Protein AF-A0A2J6XA81-F1 (afdb_monomer)

pLDDT: mean 93.11, std 5.44, range [59.09, 98.06]

Sequence (165 aa):
MRYIRPFIDWIYTFITGHLFIFWTCMALNLFGVVWGGIVWYGPMLVSSPPWAWIFIPDCPAAALYATIAFILIRYGRAVQWFTAFAAFACIKYGLWTLAFWSRHWLGAGTVEPLELMLFVSHIGLTCEGILLATRIGRLGMTARAAVAAFFSLSIFVDYGLGYHP

Organism: NCBI:txid152260

Structure (mmCIF, N/CA/C/O backbone):
data_AF-A0A2J6XA81-F1
#
_entry.id   AF-A0A2J6XA81-F1
#
loop_
_atom_site.group_PDB
_atom_site.id
_atom_site.type_symbol
_atom_site.label_atom_id
_atom_site.label_alt_id
_atom_site.label_comp_id
_atom_site.label_asym_id
_atom_site.label_entity_id
_atom_site.label_seq_id
_atom_site.pdbx_PDB_ins_code
_atom_site.Cartn_x
_atom_site.Cartn_y
_atom_site.Cartn_z
_atom_site.occupancy
_atom_site.B_iso_or_equiv
_atom_site.auth_seq_id
_atom_site.auth_comp_id
_atom_site.auth_asym_id
_atom_site.auth_atom_id
_atom_site.pdbx_PDB_model_num
ATOM 1 N N . MET A 1 1 ? 11.690 -0.594 23.313 1.00 59.09 1 MET A N 1
ATOM 2 C CA . MET A 1 1 ? 10.315 -0.646 22.746 1.00 59.09 1 MET A CA 1
ATOM 3 C C . MET A 1 1 ? 9.316 0.348 23.369 1.00 59.09 1 MET A C 1
ATOM 5 O O . MET A 1 1 ? 8.297 0.602 22.744 1.00 59.09 1 MET A O 1
ATOM 9 N N . ARG A 1 2 ? 9.587 0.964 24.537 1.00 62.59 2 ARG A N 1
ATOM 10 C CA . ARG A 1 2 ? 8.631 1.828 25.272 1.00 62.59 2 ARG A CA 1
ATOM 11 C C . ARG A 1 2 ? 8.270 3.171 24.591 1.00 62.59 2 ARG A C 1
ATOM 13 O O . ARG A 1 2 ? 7.241 3.736 24.927 1.00 62.59 2 ARG A O 1
ATOM 20 N N . TYR A 1 3 ? 9.063 3.638 23.617 1.00 74.31 3 TYR A N 1
ATOM 21 C CA . TYR A 1 3 ? 8.874 4.936 22.935 1.00 74.31 3 TYR A CA 1
ATOM 22 C C . TYR A 1 3 ? 8.367 4.847 21.485 1.00 74.3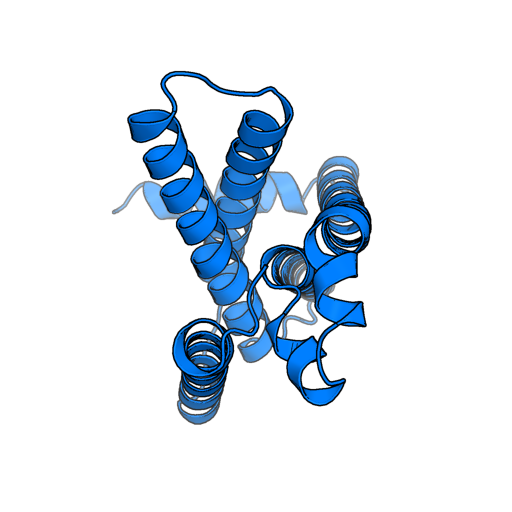1 3 TYR A C 1
ATOM 24 O O . TYR A 1 3 ? 7.827 5.816 20.968 1.00 74.31 3 TYR A O 1
ATOM 32 N N . ILE A 1 4 ? 8.491 3.686 20.831 1.00 80.50 4 ILE A N 1
ATOM 33 C CA . ILE A 1 4 ? 8.182 3.541 19.394 1.00 80.50 4 ILE A CA 1
ATOM 34 C C . ILE A 1 4 ? 6.672 3.573 19.148 1.00 80.50 4 ILE A C 1
ATOM 36 O O . ILE A 1 4 ? 6.195 4.281 18.270 1.00 80.50 4 ILE A O 1
ATOM 40 N N . ARG A 1 5 ? 5.904 2.824 19.945 1.00 83.69 5 ARG A N 1
ATOM 41 C CA . ARG A 1 5 ? 4.452 2.738 19.768 1.00 83.69 5 ARG A CA 1
ATOM 42 C C . ARG A 1 5 ? 3.742 4.084 20.000 1.00 83.69 5 ARG A C 1
ATOM 44 O O . ARG A 1 5 ? 2.991 4.473 19.113 1.00 83.69 5 ARG A O 1
ATOM 51 N N . PRO A 1 6 ? 4.036 4.844 21.077 1.00 89.12 6 PRO A N 1
ATOM 52 C CA . PRO A 1 6 ? 3.474 6.185 21.257 1.00 89.12 6 PRO A CA 1
ATOM 53 C C . PRO A 1 6 ? 3.792 7.144 20.104 1.00 89.12 6 PRO A C 1
ATOM 55 O O . PRO A 1 6 ? 2.944 7.943 19.722 1.00 89.12 6 PRO A O 1
ATOM 58 N N . PHE A 1 7 ? 4.993 7.050 19.528 1.00 89.00 7 PHE A N 1
ATOM 59 C CA . PHE A 1 7 ? 5.386 7.877 18.389 1.00 89.00 7 PHE A CA 1
ATOM 60 C C . PHE A 1 7 ? 4.578 7.548 17.125 1.00 89.00 7 PHE A C 1
ATOM 62 O O . PHE A 1 7 ? 4.047 8.451 16.482 1.00 89.00 7 PHE A O 1
ATOM 69 N N . ILE A 1 8 ? 4.415 6.261 16.801 1.00 90.25 8 ILE A N 1
ATOM 70 C CA . ILE A 1 8 ? 3.588 5.828 15.661 1.00 90.25 8 ILE A CA 1
ATOM 71 C C . ILE A 1 8 ? 2.120 6.220 15.880 1.00 90.25 8 ILE A C 1
ATOM 73 O O . ILE A 1 8 ? 1.457 6.690 14.955 1.00 90.25 8 ILE A O 1
ATOM 77 N N . ASP A 1 9 ? 1.617 6.076 17.108 1.00 90.62 9 ASP A N 1
ATOM 78 C CA . ASP A 1 9 ? 0.257 6.480 17.463 1.00 90.62 9 ASP A CA 1
ATOM 79 C C . ASP A 1 9 ? 0.045 7.991 17.309 1.00 90.62 9 ASP A C 1
ATOM 81 O O . ASP A 1 9 ? -1.001 8.413 16.805 1.00 90.62 9 ASP A O 1
ATOM 85 N N . TRP A 1 10 ? 1.043 8.798 17.673 1.00 92.88 10 TRP A N 1
ATOM 86 C CA . TRP A 1 10 ? 1.029 10.241 17.454 1.00 92.88 10 TRP A CA 1
ATOM 87 C C . TRP A 1 10 ? 0.987 10.590 15.961 1.00 92.88 10 TRP A C 1
ATOM 89 O O . TRP A 1 10 ? 0.104 11.346 15.558 1.00 92.88 10 TRP A O 1
ATOM 99 N N . ILE A 1 11 ? 1.851 9.987 15.128 1.00 91.81 11 ILE A N 1
ATOM 100 C CA . ILE A 1 11 ? 1.840 10.207 13.666 1.00 91.81 11 ILE A CA 1
ATOM 101 C C . ILE A 1 11 ? 0.475 9.843 13.086 1.00 91.81 11 ILE A C 1
ATOM 103 O O . ILE A 1 11 ? -0.129 10.630 12.358 1.00 91.81 11 ILE A O 1
ATOM 107 N N . TYR A 1 12 ? -0.030 8.657 13.425 1.00 92.00 12 TYR A N 1
ATOM 108 C CA . TYR A 1 12 ? -1.327 8.196 12.951 1.00 92.00 12 TYR A CA 1
ATOM 109 C C . TYR A 1 12 ? -2.435 9.190 13.312 1.00 92.00 12 TYR A C 1
ATOM 111 O O . TYR A 1 12 ? -3.254 9.545 12.465 1.00 92.00 12 TYR A O 1
ATOM 119 N N . THR A 1 13 ? -2.463 9.642 14.567 1.00 91.69 13 THR A N 1
ATOM 120 C CA . THR A 1 13 ? -3.489 10.569 15.062 1.00 91.69 13 THR A CA 1
ATOM 121 C C . THR A 1 13 ? -3.362 11.936 14.402 1.00 91.69 13 THR A C 1
ATOM 123 O O . THR A 1 13 ? -4.374 12.540 14.068 1.00 91.69 13 THR A O 1
ATOM 126 N N . PHE A 1 14 ? -2.142 12.405 14.144 1.00 92.75 14 PHE A N 1
ATOM 127 C CA . PHE A 1 14 ? -1.898 13.645 13.416 1.00 92.75 14 PHE A CA 1
ATOM 128 C C . PHE A 1 14 ? -2.434 13.567 11.977 1.00 92.75 14 PHE A C 1
ATOM 130 O O . PHE A 1 14 ? -3.251 14.394 11.574 1.00 92.75 14 PHE A O 1
ATOM 137 N N . ILE A 1 15 ? -2.054 12.528 11.224 1.00 91.31 15 ILE A N 1
ATOM 138 C CA . ILE A 1 15 ? -2.482 12.344 9.827 1.00 91.31 15 ILE A CA 1
ATOM 139 C C . ILE A 1 15 ? -4.001 12.173 9.739 1.00 91.31 15 ILE A C 1
ATOM 141 O O . ILE A 1 15 ? -4.657 12.827 8.932 1.00 91.31 15 ILE A O 1
ATOM 145 N N . THR A 1 16 ? -4.574 11.298 10.567 1.00 89.56 16 THR A N 1
ATOM 146 C CA . THR A 1 16 ? -6.006 10.966 10.498 1.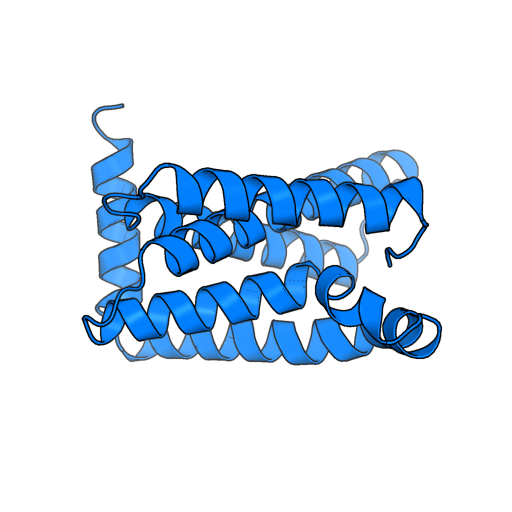00 89.56 16 THR A CA 1
ATOM 147 C C . THR A 1 16 ? -6.902 11.996 11.190 1.00 89.56 16 THR A C 1
ATOM 149 O O . THR A 1 16 ? -8.068 12.140 10.814 1.00 89.56 16 THR A O 1
ATOM 152 N N . GLY A 1 17 ? -6.381 12.747 12.161 1.00 89.06 17 GLY A N 1
ATOM 153 C CA . GLY A 1 17 ? -7.108 13.794 12.879 1.00 89.06 17 GLY A CA 1
ATOM 154 C C . GLY A 1 17 ? -7.316 15.060 12.048 1.00 89.06 17 GLY A C 1
ATOM 155 O O . GLY A 1 17 ? -8.357 15.708 12.161 1.00 89.06 17 GLY A O 1
ATOM 156 N N . HIS A 1 18 ? -6.382 15.385 11.152 1.00 93.94 18 HIS A N 1
ATOM 157 C CA . HIS A 1 18 ? -6.493 16.539 10.263 1.00 93.94 18 HIS A CA 1
ATOM 158 C C . HIS A 1 18 ? -7.120 16.159 8.916 1.00 93.94 18 HIS A C 1
ATOM 160 O O . HIS A 1 18 ? -6.484 15.534 8.072 1.00 93.94 18 HIS A O 1
ATOM 166 N N . LEU A 1 19 ? -8.365 16.601 8.684 1.00 92.94 19 LEU A N 1
ATOM 167 C CA . LEU A 1 19 ? -9.140 16.328 7.461 1.00 92.94 19 LEU A CA 1
ATOM 168 C C . LEU A 1 19 ? -8.357 16.596 6.170 1.00 92.94 19 LEU A C 1
ATOM 170 O O . LEU A 1 19 ? -8.359 15.759 5.273 1.00 92.94 19 LEU A O 1
ATOM 174 N N . PHE A 1 20 ? -7.691 17.747 6.084 1.00 95.94 20 PHE A N 1
ATOM 175 C CA . PHE A 1 20 ? -6.956 18.138 4.883 1.00 95.94 20 PHE A CA 1
ATOM 176 C C . PHE A 1 20 ? -5.763 17.216 4.605 1.00 95.94 20 PHE A C 1
ATOM 178 O O . PHE A 1 20 ? -5.587 16.765 3.476 1.00 95.94 20 PHE A O 1
ATOM 185 N N . ILE A 1 21 ? -4.980 16.890 5.638 1.00 95.25 21 ILE A N 1
ATOM 186 C CA . ILE A 1 21 ? -3.824 15.992 5.521 1.00 95.25 21 ILE A CA 1
ATOM 187 C C . ILE A 1 21 ? -4.302 14.601 5.112 1.00 95.25 21 ILE A C 1
ATOM 189 O O . ILE A 1 21 ? -3.824 14.060 4.119 1.00 95.25 21 ILE A O 1
ATOM 193 N N . PHE A 1 22 ? -5.301 14.068 5.820 1.00 96.06 22 PHE A N 1
ATOM 194 C CA . PHE A 1 22 ? -5.881 12.763 5.529 1.00 96.06 22 PHE A CA 1
ATOM 195 C C . PHE A 1 22 ? -6.314 12.639 4.064 1.00 96.06 22 PHE A C 1
ATOM 197 O O . PHE A 1 22 ? -5.870 11.733 3.362 1.00 96.06 22 PHE A O 1
ATOM 204 N N . TRP A 1 23 ? -7.156 13.559 3.583 1.00 96.81 23 TRP A N 1
ATOM 205 C CA . TRP A 1 23 ? -7.678 13.485 2.218 1.00 96.81 23 TRP A CA 1
ATOM 206 C C . TRP A 1 23 ? -6.610 13.741 1.159 1.00 96.81 23 TRP A C 1
ATOM 208 O O . TRP A 1 23 ? -6.677 13.137 0.092 1.00 96.81 23 TRP A O 1
ATOM 218 N N . THR A 1 24 ? -5.599 14.557 1.464 1.00 96.50 24 THR A N 1
ATOM 219 C CA . THR A 1 24 ? -4.438 14.729 0.581 1.00 96.50 24 THR A CA 1
ATOM 220 C C . THR A 1 24 ? -3.672 13.415 0.433 1.00 96.50 24 THR A C 1
ATOM 222 O O . THR A 1 24 ? -3.399 13.006 -0.690 1.00 96.50 24 THR A O 1
ATOM 225 N N . CYS A 1 25 ? -3.397 12.698 1.529 1.00 95.56 25 CYS A N 1
ATOM 226 C CA . CYS A 1 25 ? -2.755 11.380 1.470 1.00 95.56 25 CYS A CA 1
ATOM 227 C C . CYS A 1 25 ? -3.574 10.381 0.638 1.00 95.56 25 CYS A C 1
ATOM 229 O O . CYS A 1 25 ? -3.019 9.708 -0.226 1.00 95.56 25 CYS A O 1
ATOM 231 N N . MET A 1 26 ? -4.898 10.327 0.835 1.00 97.19 26 MET A N 1
ATOM 232 C CA . MET A 1 26 ? -5.767 9.438 0.050 1.00 97.19 26 MET A CA 1
ATOM 233 C C . MET A 1 26 ? -5.772 9.812 -1.441 1.00 97.19 26 MET A C 1
ATOM 235 O O . MET A 1 26 ? -5.733 8.934 -2.298 1.00 97.19 26 MET A O 1
ATOM 239 N N . ALA A 1 27 ? -5.790 11.108 -1.768 1.00 96.88 27 ALA A N 1
ATOM 240 C CA . ALA A 1 27 ? -5.730 11.577 -3.150 1.00 96.88 27 ALA A CA 1
ATOM 241 C C . ALA A 1 27 ? -4.387 11.240 -3.816 1.00 96.88 27 ALA A C 1
ATOM 243 O O . ALA A 1 27 ? -4.370 10.807 -4.967 1.00 96.88 27 ALA A O 1
ATOM 244 N N . LEU A 1 28 ? -3.273 11.384 -3.091 1.00 95.75 28 LEU A N 1
ATOM 245 C CA . LEU A 1 28 ? -1.945 10.996 -3.572 1.00 95.75 28 LEU A CA 1
ATOM 246 C C . LEU A 1 28 ? -1.845 9.485 -3.804 1.00 95.75 28 LEU A C 1
ATOM 248 O O . LEU A 1 28 ? -1.294 9.071 -4.824 1.00 95.75 28 LEU A O 1
ATOM 252 N N . ASN A 1 29 ? -2.436 8.667 -2.928 1.00 96.56 29 ASN A N 1
ATOM 253 C CA . ASN A 1 29 ? -2.522 7.226 -3.151 1.00 96.56 29 ASN A CA 1
ATOM 254 C C . ASN A 1 29 ? -3.324 6.910 -4.411 1.00 96.56 29 ASN A C 1
ATOM 256 O O . ASN A 1 29 ? -2.837 6.172 -5.259 1.00 96.56 29 ASN A O 1
ATOM 260 N N . LEU A 1 30 ? -4.503 7.512 -4.595 1.00 96.38 30 LEU A N 1
ATOM 261 C CA . LEU A 1 30 ? -5.300 7.316 -5.812 1.00 96.38 30 LEU A CA 1
ATOM 262 C C . LEU A 1 30 ? -4.563 7.769 -7.078 1.00 96.38 30 LEU A C 1
ATOM 264 O O . LEU A 1 30 ? -4.637 7.091 -8.102 1.00 96.38 30 LEU A O 1
ATOM 268 N N . PHE A 1 31 ? -3.813 8.870 -7.013 1.00 95.69 31 PHE A N 1
ATOM 269 C CA . PHE A 1 31 ? -2.953 9.287 -8.117 1.00 95.69 31 PHE A CA 1
ATOM 270 C C . PHE A 1 31 ? -1.883 8.229 -8.417 1.00 95.69 31 PHE A C 1
ATOM 272 O O . PHE A 1 31 ? -1.728 7.834 -9.571 1.00 95.69 31 PHE A O 1
ATOM 279 N N . GLY A 1 32 ? -1.201 7.714 -7.390 1.00 93.50 32 GLY A N 1
ATOM 280 C CA . GLY A 1 32 ? -0.222 6.633 -7.530 1.00 93.50 32 GLY A CA 1
ATOM 281 C C . GLY A 1 32 ? -0.825 5.341 -8.091 1.00 93.50 32 GLY A C 1
ATOM 282 O O . GLY A 1 32 ? -0.202 4.696 -8.933 1.00 93.50 32 GLY A O 1
ATOM 283 N N . VAL A 1 33 ? -2.055 4.999 -7.695 1.00 95.50 33 VAL A N 1
ATOM 284 C CA . VAL A 1 33 ? -2.811 3.847 -8.214 1.00 95.50 33 VAL A CA 1
ATOM 285 C C . VAL A 1 33 ? -3.032 3.989 -9.718 1.00 95.50 33 VAL A C 1
ATOM 287 O O . VAL A 1 33 ? -2.724 3.070 -10.473 1.00 95.50 33 VAL A O 1
ATOM 290 N N . VAL A 1 34 ? -3.549 5.137 -10.162 1.00 95.06 34 VAL A N 1
ATOM 291 C CA . VAL A 1 34 ? -3.868 5.374 -11.576 1.00 95.06 34 VAL A CA 1
ATOM 292 C C . VAL A 1 34 ? -2.594 5.483 -12.406 1.00 95.06 34 VAL A C 1
ATOM 294 O O . VAL A 1 34 ? -2.450 4.787 -13.409 1.00 95.06 34 VAL A O 1
ATOM 297 N N . TRP A 1 35 ? -1.654 6.329 -11.986 1.00 93.75 35 TRP A N 1
ATOM 298 C CA . TRP A 1 35 ? -0.425 6.570 -12.733 1.00 93.75 35 TRP A CA 1
ATOM 299 C C . TRP A 1 35 ? 0.452 5.316 -12.784 1.00 93.75 35 TRP A C 1
ATOM 301 O O . TRP A 1 35 ? 0.831 4.888 -13.870 1.00 93.75 35 TRP A O 1
ATOM 311 N N . GLY A 1 36 ? 0.703 4.667 -11.643 1.00 90.31 36 GLY A N 1
ATOM 312 C CA . GLY A 1 36 ? 1.472 3.424 -11.593 1.00 90.31 36 GLY A CA 1
ATOM 313 C C . GLY A 1 36 ? 0.768 2.292 -12.338 1.00 90.31 36 GLY A C 1
ATOM 314 O O . GLY A 1 36 ? 1.391 1.610 -13.149 1.00 90.31 36 GLY A O 1
ATOM 315 N N . GLY A 1 37 ? -0.543 2.137 -12.132 1.00 89.38 37 GLY A N 1
ATOM 316 C CA . GLY A 1 37 ? -1.347 1.110 -12.793 1.00 89.38 37 GLY A CA 1
ATOM 317 C C . GLY A 1 37 ? -1.329 1.214 -14.318 1.00 89.38 37 GLY A C 1
ATOM 318 O O . GLY A 1 37 ? -1.226 0.193 -14.989 1.00 89.38 37 GLY A O 1
ATOM 319 N N . ILE A 1 38 ? -1.375 2.428 -14.872 1.00 89.25 38 ILE A N 1
ATOM 320 C CA . ILE A 1 38 ? -1.366 2.641 -16.325 1.00 89.25 38 ILE A CA 1
ATOM 321 C C . ILE A 1 38 ? 0.059 2.607 -16.886 1.00 89.25 38 ILE A C 1
ATOM 323 O O . ILE A 1 38 ? 0.315 1.898 -17.856 1.00 89.25 38 ILE A O 1
ATOM 327 N N . VAL A 1 39 ? 0.984 3.373 -16.301 1.00 89.00 39 VAL A N 1
ATOM 328 C CA . VAL A 1 39 ? 2.313 3.609 -16.890 1.00 89.00 39 VAL A CA 1
ATOM 329 C C . VAL A 1 39 ? 3.250 2.427 -16.671 1.00 89.00 39 VAL A C 1
ATOM 331 O O . VAL A 1 39 ? 3.988 2.066 -17.582 1.00 89.00 39 VAL A O 1
ATOM 334 N N . TRP A 1 40 ? 3.222 1.821 -15.483 1.00 87.12 40 TRP A N 1
ATOM 335 C CA . TRP A 1 40 ? 4.149 0.748 -15.121 1.00 87.12 40 TRP A CA 1
ATOM 336 C C . TRP A 1 40 ? 3.546 -0.636 -15.370 1.00 87.12 40 TRP A C 1
ATOM 338 O O . TRP A 1 40 ? 4.170 -1.489 -15.990 1.00 87.12 40 TRP A O 1
ATOM 348 N N . TYR A 1 41 ? 2.304 -0.849 -14.928 1.00 89.81 41 TYR A N 1
ATOM 349 C CA . TYR A 1 41 ? 1.661 -2.169 -14.974 1.00 89.81 41 TYR A CA 1
ATOM 350 C C . TYR A 1 41 ? 0.778 -2.382 -16.211 1.00 89.81 41 TYR A C 1
ATOM 352 O O . TYR A 1 41 ? 0.472 -3.523 -16.555 1.00 89.81 41 TYR A O 1
ATOM 360 N N . GLY A 1 42 ? 0.386 -1.312 -16.909 1.00 90.38 42 GLY A N 1
ATOM 361 C CA . GLY A 1 42 ? -0.513 -1.368 -18.063 1.00 90.38 42 GLY A CA 1
ATOM 362 C C . GLY A 1 42 ? -0.033 -2.304 -19.177 1.00 90.38 42 GLY A C 1
ATOM 363 O O . GLY A 1 42 ? -0.802 -3.181 -19.577 1.00 90.38 42 GLY A O 1
ATOM 364 N N . PRO A 1 43 ? 1.227 -2.194 -19.648 1.00 90.44 43 PRO A N 1
ATOM 365 C CA . PRO A 1 43 ? 1.761 -3.096 -20.668 1.00 90.44 43 PRO A CA 1
ATOM 366 C C . PRO A 1 43 ? 1.682 -4.573 -20.262 1.00 90.44 43 PRO A C 1
ATOM 368 O O . PRO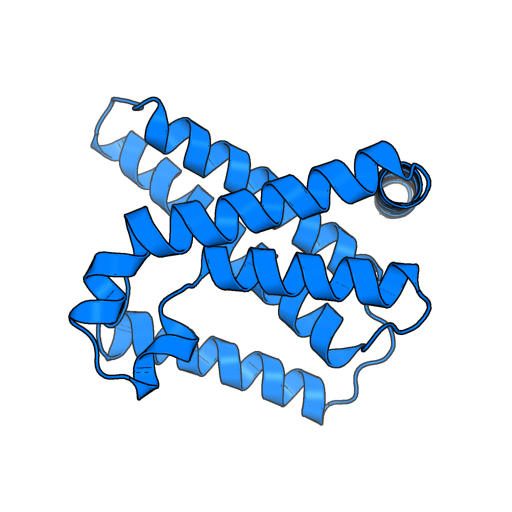 A 1 43 ? 1.323 -5.412 -21.087 1.00 90.44 43 PRO A O 1
ATOM 371 N N . MET A 1 44 ? 1.946 -4.878 -18.985 1.00 89.19 44 MET A N 1
ATOM 372 C CA . MET A 1 44 ? 1.920 -6.244 -18.461 1.00 89.19 44 MET A CA 1
ATOM 373 C C . MET A 1 44 ? 0.498 -6.793 -18.321 1.00 89.19 44 MET A C 1
ATOM 375 O O . MET A 1 44 ? 0.244 -7.959 -18.613 1.00 89.19 44 MET A O 1
ATOM 379 N N . LEU A 1 45 ? -0.460 -5.955 -17.917 1.00 91.00 45 LEU A N 1
ATOM 380 C CA . LEU A 1 45 ? -1.870 -6.345 -17.845 1.00 91.00 45 LEU A CA 1
ATOM 381 C C . LEU A 1 45 ? -2.416 -6.723 -19.227 1.00 91.00 45 LEU A C 1
ATOM 383 O O . LEU A 1 45 ? -3.121 -7.721 -19.356 1.00 91.00 45 LEU A O 1
ATOM 387 N N . VAL A 1 46 ? -2.061 -5.965 -20.267 1.00 92.25 46 VAL A N 1
ATOM 388 C CA . VAL A 1 46 ? -2.526 -6.222 -21.640 1.00 92.25 46 VAL A CA 1
ATOM 389 C C . VAL A 1 46 ? -1.931 -7.509 -22.222 1.00 92.25 46 VAL A C 1
ATOM 391 O O . VAL A 1 46 ? -2.610 -8.203 -22.977 1.00 92.25 46 VAL A O 1
ATOM 394 N N . SER A 1 47 ? -0.688 -7.847 -21.874 1.00 91.56 47 SER A N 1
ATOM 395 C CA . SER A 1 47 ? -0.012 -9.061 -22.355 1.00 91.56 47 SER A CA 1
ATOM 396 C C . SER A 1 47 ? -0.316 -10.316 -21.526 1.00 91.56 47 SER A C 1
ATOM 398 O O . SER A 1 47 ? 0.039 -11.421 -21.941 1.00 91.56 47 SER A O 1
ATOM 400 N N . SER A 1 48 ? -0.982 -10.169 -20.378 1.00 92.06 48 SER A N 1
ATOM 401 C CA . SER A 1 48 ? -1.236 -11.255 -19.429 1.00 92.06 48 SER A CA 1
ATOM 402 C C . SER A 1 48 ? -2.680 -11.759 -19.467 1.00 92.06 48 SER A C 1
ATOM 404 O O . SER A 1 48 ? -3.611 -10.995 -19.737 1.00 92.06 48 SER A O 1
ATOM 406 N N . PRO A 1 49 ? -2.916 -13.042 -19.136 1.00 93.69 49 PRO A N 1
ATOM 407 C CA . PRO A 1 49 ? -4.267 -13.577 -19.070 1.00 93.69 49 PRO A CA 1
ATOM 408 C C . PRO A 1 49 ? -5.093 -12.890 -17.960 1.00 93.69 49 PRO A C 1
ATOM 410 O O . PRO A 1 49 ? -4.551 -12.598 -16.891 1.00 93.69 49 PRO A O 1
ATOM 413 N N . PRO A 1 50 ? -6.418 -12.702 -18.142 1.00 92.19 50 PRO A N 1
ATOM 414 C CA . PRO A 1 50 ? -7.253 -11.943 -17.202 1.00 92.19 50 PRO A CA 1
ATOM 415 C C . PRO A 1 50 ? -7.254 -12.453 -15.755 1.00 92.19 50 PRO A C 1
ATOM 417 O O . PRO A 1 50 ? -7.455 -11.678 -14.825 1.00 92.19 50 PRO A O 1
ATOM 420 N N . TRP A 1 51 ? -7.017 -13.749 -15.530 1.00 92.25 51 TRP A N 1
ATOM 421 C CA . TRP A 1 51 ? -6.947 -14.308 -14.176 1.00 92.25 51 TRP A CA 1
ATOM 422 C C . TRP A 1 51 ? -5.718 -13.813 -13.395 1.00 92.25 51 TRP A C 1
ATOM 424 O O . TRP A 1 51 ? -5.765 -13.762 -12.168 1.00 92.25 51 TRP A O 1
ATOM 434 N N . ALA A 1 52 ? -4.634 -13.429 -14.080 1.00 90.25 52 ALA A N 1
ATOM 435 C CA . ALA A 1 52 ? -3.406 -12.946 -13.450 1.00 90.25 52 ALA A CA 1
ATOM 436 C C . ALA A 1 52 ? -3.528 -11.486 -12.984 1.00 90.25 52 ALA A C 1
ATOM 438 O O . ALA A 1 52 ? -2.755 -11.032 -12.145 1.00 90.25 52 ALA A O 1
ATOM 439 N N . TRP A 1 53 ? -4.539 -10.752 -13.460 1.00 90.69 53 TRP A N 1
ATOM 440 C CA . TRP A 1 53 ? -4.720 -9.325 -13.175 1.00 90.69 53 TRP A CA 1
ATOM 441 C C . TRP A 1 53 ? -4.943 -9.004 -11.696 1.00 90.69 53 TRP A C 1
ATOM 443 O O . TRP A 1 53 ? -4.763 -7.862 -11.293 1.00 90.69 53 TRP A O 1
ATOM 453 N N . ILE A 1 54 ? -5.327 -9.982 -10.875 1.00 89.62 54 ILE A N 1
ATOM 454 C CA . ILE A 1 54 ? -5.434 -9.798 -9.421 1.00 89.62 54 ILE A CA 1
ATOM 455 C C . ILE A 1 54 ? -4.065 -9.786 -8.719 1.00 89.62 54 ILE A C 1
ATOM 457 O O . ILE A 1 54 ? -3.953 -9.252 -7.617 1.00 89.62 54 ILE A O 1
ATOM 461 N N . PHE A 1 55 ? -3.039 -10.366 -9.346 1.00 88.69 55 PHE A N 1
ATOM 462 C CA . PHE A 1 55 ? -1.685 -10.478 -8.801 1.00 88.69 55 PHE A CA 1
ATOM 463 C C . PHE A 1 55 ? -0.722 -9.465 -9.420 1.00 88.69 55 PHE A C 1
ATOM 465 O O . PHE A 1 55 ? 0.179 -9.021 -8.733 1.00 88.69 55 PHE A O 1
ATOM 472 N N . ILE A 1 56 ? -0.957 -9.054 -10.670 1.00 84.44 56 ILE A N 1
ATOM 473 C CA . ILE A 1 56 ? -0.052 -8.169 -11.416 1.00 84.44 56 ILE A CA 1
ATOM 474 C C . ILE A 1 56 ? 0.092 -6.761 -10.814 1.00 84.44 56 ILE A C 1
ATOM 476 O O . ILE A 1 56 ? 1.225 -6.314 -10.698 1.00 84.44 56 ILE A O 1
ATOM 480 N N . PRO A 1 57 ? -0.974 -6.003 -10.478 1.00 81.12 57 PRO A N 1
ATOM 481 C CA . PRO A 1 57 ? -0.848 -4.597 -10.097 1.00 81.12 57 PRO A CA 1
ATOM 482 C C . PRO A 1 57 ? -0.407 -4.444 -8.635 1.00 81.12 57 PRO A C 1
ATOM 484 O O . PRO A 1 57 ? -1.135 -3.871 -7.835 1.00 81.12 57 PRO A O 1
ATOM 487 N N . ASP A 1 58 ? 0.782 -4.933 -8.292 1.00 87.38 58 ASP A N 1
ATOM 488 C CA . ASP A 1 58 ? 1.360 -5.007 -6.944 1.00 87.38 58 ASP A CA 1
ATOM 489 C C . ASP A 1 58 ? 1.210 -3.713 -6.117 1.00 87.38 58 ASP A C 1
ATOM 491 O O . ASP A 1 58 ? 0.312 -3.578 -5.276 1.00 87.38 58 ASP A O 1
ATOM 495 N N . CYS A 1 59 ? 2.089 -2.730 -6.343 1.00 92.75 59 CYS A N 1
ATOM 496 C CA . CYS A 1 59 ? 2.128 -1.485 -5.571 1.00 92.75 59 CYS A CA 1
ATOM 497 C C . CYS A 1 59 ? 0.859 -0.630 -5.752 1.00 92.75 59 CYS A C 1
ATOM 499 O O . CYS A 1 59 ? 0.360 -0.106 -4.750 1.00 92.75 59 CYS A O 1
ATOM 501 N N . PRO A 1 60 ? 0.298 -0.487 -6.976 1.00 94.88 60 PRO A N 1
ATOM 502 C CA . PRO A 1 60 ? -0.970 0.208 -7.178 1.00 94.88 60 PRO A CA 1
ATOM 503 C C . PRO A 1 60 ? -2.115 -0.418 -6.377 1.00 94.88 60 PRO A C 1
ATOM 505 O O . PRO A 1 60 ? -2.853 0.299 -5.703 1.00 94.88 60 PRO A O 1
ATOM 508 N N . ALA A 1 61 ? -2.252 -1.746 -6.370 1.00 95.50 61 ALA A N 1
ATOM 509 C CA . ALA A 1 61 ? -3.289 -2.400 -5.582 1.00 95.50 61 ALA A CA 1
ATOM 51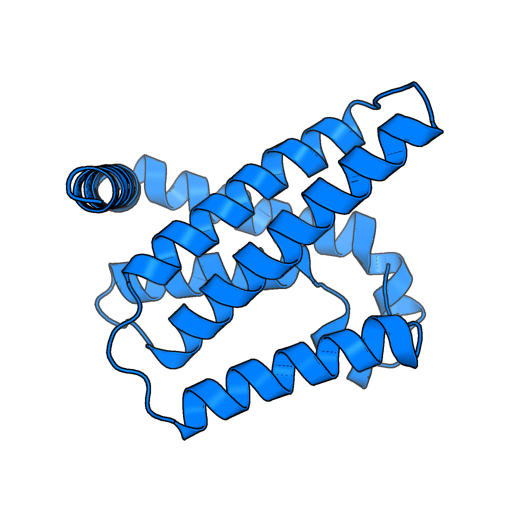0 C C . ALA A 1 61 ? -3.046 -2.208 -4.081 1.00 95.50 61 ALA A C 1
ATOM 512 O O . ALA A 1 61 ? -3.989 -1.906 -3.353 1.00 95.50 61 ALA A O 1
ATOM 513 N N . ALA A 1 62 ? -1.795 -2.287 -3.615 1.00 96.88 62 ALA A N 1
ATOM 514 C CA . ALA A 1 62 ? -1.453 -2.025 -2.217 1.00 96.88 62 ALA A CA 1
ATOM 515 C C . ALA A 1 62 ? -1.888 -0.625 -1.751 1.00 96.88 62 ALA A C 1
ATOM 517 O O . ALA A 1 62 ? -2.549 -0.506 -0.717 1.00 96.88 62 ALA A O 1
ATOM 518 N N . ALA A 1 63 ? -1.593 0.413 -2.541 1.00 97.31 63 ALA A N 1
ATOM 519 C CA . ALA A 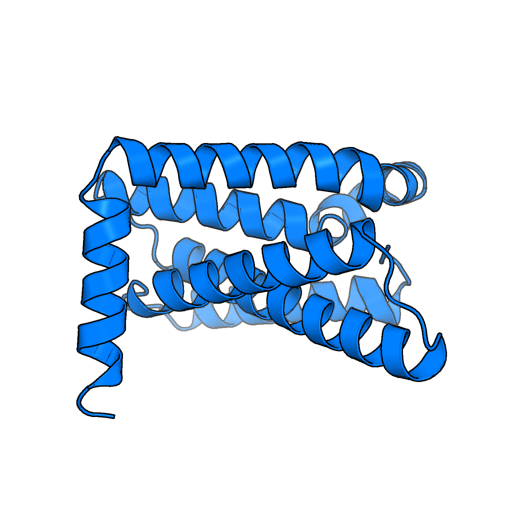1 63 ? -2.003 1.788 -2.254 1.00 97.31 63 ALA A CA 1
ATOM 520 C C . ALA A 1 63 ? -3.536 1.951 -2.250 1.00 97.31 63 ALA A C 1
ATOM 522 O O . ALA A 1 63 ? -4.096 2.652 -1.398 1.00 97.31 63 ALA A O 1
ATOM 523 N N . LEU A 1 64 ? -4.242 1.256 -3.150 1.00 97.62 64 LEU A N 1
ATOM 524 C CA . LEU A 1 64 ? -5.706 1.227 -3.160 1.00 97.62 64 LEU A CA 1
ATOM 525 C C . LEU A 1 64 ? -6.262 0.548 -1.900 1.00 97.62 64 LEU A C 1
ATOM 527 O O . LEU A 1 64 ? -7.169 1.082 -1.256 1.00 97.62 64 LEU A O 1
ATOM 531 N N . TYR A 1 65 ? -5.707 -0.602 -1.512 1.00 97.81 65 TYR A N 1
ATOM 532 C CA . TYR A 1 65 ? -6.118 -1.312 -0.302 1.00 97.81 65 TYR A CA 1
ATOM 533 C C . TYR A 1 65 ? -5.877 -0.468 0.949 1.00 97.81 65 TYR A C 1
ATOM 535 O O . TYR A 1 65 ? -6.754 -0.407 1.814 1.00 97.81 65 TYR A O 1
ATOM 543 N N . ALA A 1 66 ? -4.738 0.226 1.029 1.00 97.75 66 ALA A N 1
ATOM 544 C CA . ALA A 1 66 ? -4.455 1.164 2.109 1.00 97.75 66 ALA A CA 1
ATOM 545 C C . ALA A 1 66 ? -5.476 2.300 2.157 1.00 97.75 66 ALA A C 1
ATOM 547 O O . ALA A 1 66 ? -6.050 2.551 3.217 1.00 97.75 66 ALA A O 1
ATOM 548 N N . THR A 1 67 ? -5.771 2.920 1.011 1.00 97.94 67 THR A N 1
ATOM 549 C CA . THR A 1 67 ? -6.773 3.992 0.897 1.00 97.94 67 THR A CA 1
ATOM 550 C C . THR A 1 67 ? -8.126 3.542 1.446 1.00 97.94 67 THR A C 1
ATOM 552 O O . THR A 1 67 ? -8.706 4.188 2.323 1.00 97.94 67 THR A O 1
ATOM 555 N N . ILE A 1 68 ? -8.611 2.383 0.992 1.00 98.06 68 ILE A N 1
ATOM 556 C CA . ILE A 1 68 ? -9.884 1.818 1.453 1.00 98.06 68 ILE A CA 1
ATOM 557 C C . ILE A 1 68 ? -9.818 1.510 2.956 1.00 98.06 68 ILE A C 1
ATOM 559 O O . ILE A 1 68 ? -10.753 1.834 3.691 1.00 98.06 68 ILE A O 1
ATOM 563 N N . ALA A 1 69 ? -8.721 0.923 3.443 1.00 97.69 69 ALA A N 1
ATOM 564 C CA . ALA A 1 69 ? -8.571 0.558 4.849 1.00 97.69 69 ALA A CA 1
ATOM 565 C C . ALA A 1 69 ? -8.578 1.794 5.762 1.00 97.69 69 ALA A C 1
ATOM 567 O O . ALA A 1 69 ? -9.292 1.806 6.767 1.00 97.69 69 ALA A O 1
ATOM 568 N N . PHE A 1 70 ? -7.848 2.850 5.402 1.00 97.44 70 PHE A N 1
ATOM 569 C CA . PHE A 1 70 ? -7.827 4.107 6.148 1.00 97.44 70 PHE A CA 1
ATOM 570 C C . PHE A 1 70 ? -9.196 4.789 6.176 1.00 97.44 70 PHE A C 1
ATOM 572 O O . PHE A 1 70 ? -9.625 5.250 7.237 1.00 97.44 70 PHE A O 1
ATOM 579 N N . ILE A 1 71 ? -9.916 4.805 5.050 1.00 97.06 71 ILE A N 1
ATOM 580 C CA . ILE A 1 71 ? -11.285 5.335 4.981 1.00 97.06 71 ILE A CA 1
ATOM 581 C C . ILE A 1 71 ? -12.224 4.524 5.885 1.00 97.06 71 ILE A C 1
ATOM 583 O O . ILE A 1 71 ? -12.960 5.102 6.687 1.00 97.06 71 ILE A O 1
ATOM 587 N N . LEU A 1 72 ? -12.177 3.192 5.821 1.00 97.00 72 LEU A N 1
ATOM 588 C CA . LEU A 1 72 ? -12.995 2.329 6.677 1.00 97.00 72 LEU A CA 1
ATOM 589 C C . LEU A 1 72 ? -12.718 2.572 8.163 1.00 97.00 72 LEU A C 1
ATOM 591 O O . LEU A 1 72 ? -13.660 2.705 8.946 1.00 97.00 72 LEU A O 1
ATOM 595 N N . ILE A 1 73 ? -11.446 2.673 8.555 1.00 95.44 73 ILE A N 1
ATOM 596 C CA . ILE A 1 73 ? -11.069 2.957 9.944 1.00 95.44 73 ILE A CA 1
ATOM 597 C C . ILE A 1 73 ? -11.572 4.343 10.371 1.00 95.44 73 ILE A C 1
ATOM 599 O O . ILE A 1 73 ? -12.146 4.465 11.454 1.00 95.44 73 ILE A O 1
ATOM 603 N N . ARG A 1 74 ? -11.433 5.368 9.517 1.00 94.56 74 ARG A N 1
ATOM 604 C CA . ARG A 1 74 ? -11.912 6.735 9.787 1.00 94.56 74 ARG A CA 1
ATOM 605 C C . ARG A 1 74 ? -13.404 6.784 10.122 1.00 94.56 74 ARG A C 1
ATOM 607 O O . ARG A 1 74 ? -13.801 7.548 10.996 1.00 94.56 74 ARG A O 1
ATOM 614 N N . TYR A 1 75 ? -14.220 5.975 9.451 1.00 95.06 75 TYR A N 1
ATOM 615 C CA . TYR A 1 75 ? -15.668 5.914 9.677 1.00 95.06 75 TYR A CA 1
ATOM 616 C C . TYR A 1 75 ? -16.093 4.866 10.719 1.00 95.06 75 TYR A C 1
ATOM 618 O O . TYR A 1 75 ? -17.277 4.542 10.811 1.00 95.06 75 TYR A O 1
ATOM 626 N N . GLY A 1 76 ? -15.155 4.308 11.494 1.00 93.25 76 GLY A N 1
ATOM 627 C CA . GLY A 1 76 ? -15.457 3.301 12.517 1.00 93.25 76 GLY A CA 1
ATOM 628 C C . GLY A 1 76 ? -15.904 1.948 11.949 1.00 93.25 76 GLY A C 1
ATOM 629 O O . GLY A 1 76 ? -16.498 1.143 12.659 1.00 93.25 76 GLY A O 1
ATOM 630 N N . ARG A 1 77 ? -15.623 1.682 10.669 1.00 94.50 77 ARG A N 1
ATOM 631 C CA . ARG A 1 77 ? -16.003 0.466 9.928 1.00 94.50 77 ARG A CA 1
ATOM 632 C C . ARG A 1 77 ? -14.797 -0.430 9.638 1.00 94.50 77 ARG A C 1
ATOM 634 O O . ARG A 1 77 ? -14.728 -1.066 8.591 1.00 94.50 77 ARG A O 1
ATOM 641 N N . ALA A 1 78 ? -13.818 -0.452 10.541 1.00 93.62 78 ALA A N 1
ATOM 642 C CA . ALA A 1 78 ? -12.570 -1.186 10.351 1.00 93.62 78 ALA A CA 1
ATOM 643 C C . ALA A 1 78 ? -12.810 -2.696 10.161 1.00 93.62 78 ALA A C 1
ATOM 645 O O . ALA A 1 78 ? -13.292 -3.387 11.063 1.00 93.62 78 ALA A O 1
ATOM 646 N N . VAL A 1 79 ? -12.411 -3.219 9.000 1.00 96.12 79 VAL A N 1
ATOM 647 C CA . VAL A 1 79 ? -12.493 -4.645 8.668 1.00 96.12 79 VAL A CA 1
ATOM 648 C C . VAL A 1 79 ? -11.131 -5.286 8.922 1.00 96.12 79 VAL A C 1
ATOM 650 O O . VAL A 1 79 ? -10.213 -5.145 8.124 1.00 96.12 79 VAL A O 1
ATOM 653 N N . GLN A 1 80 ? -10.999 -6.004 10.039 1.00 95.56 80 GLN A N 1
ATOM 654 C CA . GLN A 1 80 ? -9.696 -6.418 10.581 1.00 95.56 80 GLN A CA 1
ATOM 655 C C . GLN A 1 80 ? -8.852 -7.246 9.603 1.00 95.56 80 GLN A C 1
ATOM 657 O O . GLN A 1 80 ? -7.666 -6.975 9.432 1.00 95.56 80 GLN A O 1
ATOM 662 N N . TRP A 1 81 ? -9.459 -8.229 8.928 1.00 96.31 81 TRP A N 1
ATOM 663 C CA . TRP A 1 81 ? -8.749 -9.051 7.943 1.00 96.31 81 TRP A CA 1
ATOM 664 C C . TRP A 1 81 ? -8.262 -8.220 6.749 1.00 96.31 81 TRP A C 1
ATOM 666 O O . TRP A 1 81 ? -7.150 -8.431 6.278 1.00 96.31 81 TRP A O 1
ATOM 676 N N . PHE A 1 82 ? -9.060 -7.244 6.304 1.00 97.25 82 PHE A N 1
ATOM 677 C CA . PHE A 1 82 ? -8.726 -6.372 5.183 1.00 97.25 82 PHE A CA 1
ATOM 678 C C . PHE A 1 82 ? -7.651 -5.354 5.572 1.00 97.25 82 PHE A C 1
ATOM 680 O O . PHE A 1 82 ? -6.716 -5.131 4.814 1.00 97.25 82 PHE A O 1
ATOM 687 N N . THR A 1 83 ? -7.711 -4.800 6.786 1.00 97.31 83 THR A N 1
ATOM 688 C CA . THR A 1 83 ? -6.641 -3.955 7.337 1.00 97.31 83 THR A CA 1
ATOM 689 C C . THR A 1 83 ? -5.319 -4.717 7.404 1.00 97.31 83 THR A C 1
ATOM 691 O O . THR A 1 83 ? -4.286 -4.172 7.027 1.00 97.31 83 THR A O 1
ATOM 694 N N . ALA A 1 84 ? -5.343 -5.984 7.830 1.00 97.25 84 ALA A N 1
ATOM 695 C CA . ALA A 1 84 ? -4.151 -6.827 7.842 1.00 97.25 84 ALA A CA 1
ATOM 696 C C . ALA A 1 84 ? -3.623 -7.116 6.431 1.00 97.25 84 ALA A C 1
ATOM 698 O O . ALA A 1 84 ? -2.418 -7.044 6.202 1.00 97.25 84 ALA A O 1
ATOM 699 N N . PHE A 1 85 ? -4.522 -7.397 5.490 1.00 97.75 85 PHE A N 1
ATOM 700 C CA . PHE A 1 85 ? -4.187 -7.612 4.087 1.00 97.75 85 PHE A CA 1
ATOM 701 C C . PHE A 1 85 ? -3.540 -6.369 3.455 1.00 97.75 85 PHE A C 1
ATOM 703 O O . PHE A 1 85 ? -2.459 -6.469 2.879 1.00 97.75 85 PHE A O 1
ATOM 710 N N . ALA A 1 86 ? -4.148 -5.193 3.633 1.00 97.94 86 ALA A N 1
ATOM 711 C CA . ALA A 1 86 ? -3.634 -3.916 3.145 1.00 97.94 86 ALA A CA 1
ATOM 712 C C . ALA A 1 86 ? -2.273 -3.568 3.767 1.00 97.94 86 ALA A C 1
ATOM 714 O O . ALA A 1 86 ? -1.347 -3.189 3.052 1.00 97.94 86 ALA A O 1
ATOM 715 N N . ALA A 1 87 ? -2.131 -3.752 5.086 1.00 97.88 87 ALA A N 1
ATOM 716 C CA . ALA A 1 87 ? -0.873 -3.526 5.792 1.00 97.88 87 ALA A CA 1
ATOM 717 C C . ALA A 1 87 ? 0.251 -4.407 5.232 1.00 97.88 87 ALA A C 1
ATOM 719 O O . ALA A 1 87 ? 1.338 -3.914 4.931 1.00 97.88 87 ALA A O 1
ATOM 720 N N . PHE A 1 88 ? -0.025 -5.703 5.056 1.00 97.62 88 PHE A N 1
ATOM 721 C CA . PHE A 1 88 ? 0.952 -6.639 4.515 1.00 97.62 88 PHE A CA 1
ATOM 722 C C . PHE A 1 88 ? 1.312 -6.314 3.062 1.00 97.62 88 PHE A C 1
ATOM 724 O O . PHE A 1 88 ? 2.497 -6.297 2.744 1.00 97.62 88 PHE A O 1
ATOM 731 N N . ALA A 1 89 ? 0.330 -6.000 2.207 1.00 97.50 89 ALA A N 1
ATOM 732 C CA . ALA A 1 89 ? 0.575 -5.591 0.822 1.00 97.50 89 ALA A CA 1
ATOM 733 C C . ALA A 1 89 ? 1.541 -4.398 0.762 1.00 97.50 89 ALA A C 1
ATOM 735 O O . ALA A 1 89 ? 2.574 -4.459 0.101 1.00 97.50 89 ALA A O 1
ATOM 736 N N . CYS A 1 90 ? 1.243 -3.340 1.517 1.00 98.00 90 CYS A N 1
ATOM 737 C CA . CYS A 1 90 ? 2.046 -2.121 1.533 1.00 98.00 90 CYS A CA 1
ATOM 738 C C . CYS A 1 90 ? 3.481 -2.367 2.002 1.00 98.00 90 CYS A C 1
ATOM 740 O O . CYS A 1 90 ? 4.421 -1.866 1.390 1.00 98.00 90 CYS A O 1
ATOM 742 N N . ILE A 1 91 ? 3.661 -3.169 3.057 1.00 97.94 91 ILE A N 1
ATOM 743 C CA . ILE A 1 91 ? 4.993 -3.511 3.569 1.00 97.94 91 ILE A CA 1
ATOM 744 C C . ILE A 1 91 ? 5.746 -4.399 2.571 1.00 97.94 91 ILE A C 1
ATOM 746 O O . ILE A 1 91 ? 6.899 -4.102 2.268 1.00 97.94 91 ILE A O 1
ATOM 750 N N . LYS A 1 92 ? 5.115 -5.463 2.050 1.00 96.44 92 LYS A N 1
ATOM 751 C CA . LYS A 1 92 ? 5.728 -6.397 1.087 1.00 96.44 92 LYS A CA 1
ATOM 752 C C . LYS A 1 92 ? 6.230 -5.635 -0.137 1.00 96.44 92 LYS A C 1
ATOM 754 O O . LYS A 1 92 ? 7.418 -5.684 -0.438 1.00 96.44 92 LYS A O 1
ATOM 759 N N . TYR A 1 93 ? 5.330 -4.936 -0.823 1.00 95.62 93 TYR A N 1
ATOM 760 C CA . TYR A 1 93 ? 5.637 -4.286 -2.095 1.00 95.62 93 TYR A CA 1
ATOM 761 C C . TYR A 1 93 ? 6.475 -3.025 -1.916 1.00 95.62 93 TYR A C 1
ATOM 763 O O . TYR A 1 93 ? 7.393 -2.790 -2.692 1.00 95.62 93 TYR A O 1
ATOM 771 N N . GLY A 1 94 ? 6.236 -2.261 -0.847 1.00 97.06 94 GLY A N 1
ATOM 772 C CA . GLY A 1 94 ? 7.074 -1.125 -0.486 1.00 97.06 94 GLY A CA 1
ATOM 773 C C . GLY A 1 94 ? 8.531 -1.539 -0.281 1.00 97.06 94 GLY A C 1
ATOM 774 O O . GLY A 1 94 ? 9.408 -1.065 -1.000 1.00 97.06 94 GLY A O 1
ATOM 775 N N . LEU A 1 95 ? 8.795 -2.483 0.630 1.00 97.25 95 LEU A N 1
ATOM 776 C CA . LEU A 1 95 ? 10.158 -2.951 0.907 1.00 97.25 95 LEU A CA 1
ATOM 777 C C . LEU A 1 95 ? 10.806 -3.634 -0.298 1.00 97.25 95 LEU A C 1
ATOM 779 O O . LEU A 1 95 ? 12.003 -3.450 -0.523 1.00 97.25 95 LEU A O 1
ATOM 783 N N . TRP A 1 96 ? 10.036 -4.401 -1.073 1.00 95.69 96 TRP A N 1
ATOM 784 C CA . TRP A 1 96 ? 10.540 -5.026 -2.290 1.00 95.69 96 TRP A CA 1
ATOM 785 C C . TRP A 1 96 ? 11.034 -3.979 -3.293 1.00 95.69 96 TRP A C 1
ATOM 787 O O . TRP A 1 96 ? 12.167 -4.085 -3.760 1.00 95.69 96 TRP A O 1
ATOM 797 N N . THR A 1 97 ? 10.258 -2.921 -3.546 1.00 95.12 97 THR A N 1
ATOM 798 C CA . THR A 1 97 ? 10.658 -1.841 -4.460 1.00 95.12 97 THR A CA 1
ATOM 799 C C . THR A 1 97 ? 11.883 -1.081 -3.953 1.00 95.12 97 THR A C 1
ATOM 801 O O . THR A 1 97 ? 12.767 -0.742 -4.742 1.00 95.12 97 THR A O 1
ATOM 804 N N . LEU A 1 98 ? 11.992 -0.854 -2.637 1.00 96.88 98 LEU A N 1
ATOM 805 C CA . LEU A 1 98 ? 13.197 -0.254 -2.054 1.00 96.88 98 LEU A CA 1
ATOM 806 C C . LEU A 1 98 ? 14.426 -1.141 -2.284 1.00 96.88 98 LEU A C 1
ATOM 808 O O . LEU A 1 98 ? 15.483 -0.644 -2.675 1.00 96.88 98 LEU A O 1
ATOM 812 N N . ALA A 1 99 ? 14.299 -2.452 -2.078 1.00 96.44 99 ALA A N 1
ATOM 813 C CA . ALA A 1 99 ? 15.386 -3.394 -2.321 1.00 96.44 99 ALA A CA 1
ATOM 814 C C . ALA A 1 99 ? 15.759 -3.473 -3.811 1.00 96.44 99 ALA A C 1
ATOM 816 O O . ALA A 1 99 ? 16.947 -3.486 -4.140 1.00 96.44 99 ALA A O 1
ATOM 817 N N . PHE A 1 100 ? 14.762 -3.479 -4.701 1.00 94.69 100 PHE A N 1
ATOM 818 C CA . PHE A 1 100 ? 14.943 -3.509 -6.151 1.00 94.69 100 PHE A CA 1
ATOM 819 C C . PHE A 1 100 ? 15.763 -2.311 -6.641 1.00 94.69 100 PHE A C 1
ATOM 821 O O . PHE A 1 100 ? 16.831 -2.506 -7.223 1.00 94.69 100 PHE A O 1
ATOM 828 N N . TRP A 1 101 ? 15.329 -1.084 -6.340 1.00 95.19 101 TRP A N 1
ATOM 829 C CA . TRP A 1 101 ? 16.031 0.127 -6.781 1.00 95.19 101 TRP A CA 1
ATOM 830 C C . TRP A 1 101 ? 17.397 0.288 -6.121 1.00 95.19 101 TRP A C 1
ATOM 832 O O . TRP A 1 101 ? 18.364 0.623 -6.800 1.00 95.19 101 TRP A O 1
ATOM 842 N N . SER A 1 102 ? 17.520 -0.050 -4.832 1.00 94.69 102 SER A N 1
ATOM 843 C CA . SER A 1 102 ? 18.825 -0.036 -4.154 1.00 94.69 102 SER A CA 1
ATOM 844 C C . SER A 1 102 ? 19.823 -0.956 -4.858 1.00 94.69 102 SER A C 1
ATOM 846 O O . SER A 1 102 ? 20.973 -0.582 -5.075 1.00 94.69 102 SER A O 1
ATOM 848 N N . ARG A 1 103 ? 19.387 -2.159 -5.256 1.00 94.88 103 ARG A N 1
ATOM 849 C CA . ARG A 1 103 ? 20.223 -3.096 -6.013 1.00 94.88 103 ARG A CA 1
ATOM 850 C C . ARG A 1 103 ? 20.503 -2.601 -7.431 1.00 94.88 103 ARG A C 1
ATOM 852 O O . ARG A 1 103 ? 21.618 -2.791 -7.911 1.00 94.88 103 ARG A O 1
ATOM 859 N N . HIS A 1 104 ? 19.518 -1.993 -8.087 1.00 93.69 104 HIS A N 1
ATOM 860 C CA . HIS A 1 104 ? 19.669 -1.434 -9.427 1.00 93.69 104 HIS A CA 1
ATOM 861 C C . HIS A 1 104 ? 20.775 -0.371 -9.460 1.00 93.69 104 HIS A C 1
ATOM 863 O O . HIS A 1 104 ? 21.705 -0.486 -10.255 1.00 93.69 104 HIS A O 1
ATOM 869 N N . TRP A 1 105 ? 20.753 0.589 -8.532 1.00 95.31 105 TRP A N 1
ATOM 870 C CA . TRP A 1 105 ? 21.743 1.670 -8.467 1.00 95.31 105 TRP A CA 1
ATOM 871 C C . TRP A 1 105 ? 23.161 1.190 -8.164 1.00 95.31 105 TRP A C 1
ATOM 873 O O . TRP A 1 105 ? 24.118 1.745 -8.699 1.00 95.31 105 TRP A O 1
ATOM 883 N N . LEU A 1 106 ? 23.311 0.125 -7.367 1.00 93.31 106 LEU A N 1
ATOM 884 C CA . LEU A 1 106 ? 24.617 -0.503 -7.136 1.00 93.31 106 LEU A CA 1
ATOM 885 C C . LEU A 1 106 ? 25.234 -1.067 -8.425 1.00 93.31 106 LEU A C 1
ATOM 887 O O . LEU A 1 106 ? 26.456 -1.131 -8.528 1.00 93.31 106 LEU A O 1
ATOM 891 N N . GLY A 1 107 ? 24.407 -1.492 -9.385 1.00 92.38 107 GLY A N 1
ATOM 892 C CA . GLY A 1 107 ? 24.865 -1.987 -10.683 1.00 92.38 107 GLY A CA 1
ATOM 893 C C . GLY A 1 107 ? 25.006 -0.890 -11.740 1.00 92.38 107 GLY A C 1
ATOM 894 O O . GLY A 1 107 ? 25.994 -0.874 -12.467 1.00 92.38 107 GLY A O 1
ATOM 895 N N . ALA A 1 108 ? 24.028 0.014 -11.828 1.00 90.88 108 ALA A N 1
ATOM 896 C CA . ALA A 1 108 ? 23.961 1.049 -12.859 1.00 90.88 108 ALA A CA 1
ATOM 897 C C . ALA A 1 108 ? 24.938 2.213 -12.616 1.00 90.88 108 ALA A C 1
ATOM 899 O O . ALA A 1 108 ? 25.435 2.807 -13.569 1.00 90.88 108 ALA A O 1
ATOM 900 N N . GLY A 1 109 ? 25.222 2.549 -11.351 1.00 89.56 109 GLY A N 1
ATOM 901 C CA . GLY A 1 109 ? 26.093 3.672 -10.98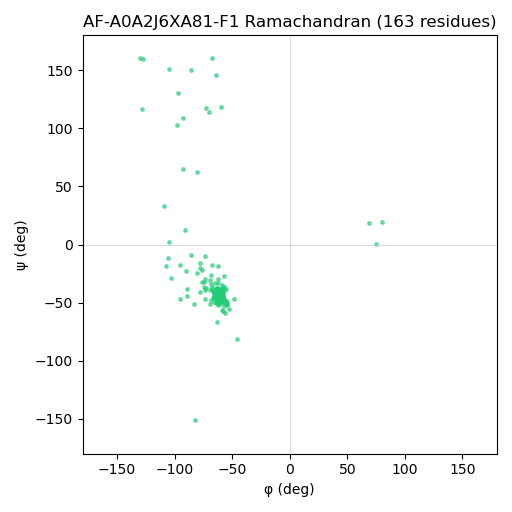3 1.00 89.56 109 GLY A CA 1
ATOM 902 C C . GLY A 1 109 ? 25.463 5.062 -11.153 1.00 89.56 109 GLY A C 1
ATOM 903 O O . GLY A 1 109 ? 26.113 6.063 -10.853 1.00 89.56 109 GLY A O 1
ATOM 904 N N . THR A 1 110 ? 24.208 5.139 -11.594 1.00 90.50 110 THR A N 1
ATOM 905 C CA . THR A 1 110 ? 23.421 6.371 -11.743 1.00 90.50 110 THR A CA 1
ATOM 906 C C . THR A 1 110 ? 22.051 6.216 -11.084 1.00 90.50 110 THR A C 1
ATOM 908 O O . THR A 1 110 ? 21.604 5.100 -10.820 1.00 90.50 110 THR A O 1
ATOM 911 N N . VAL A 1 111 ? 21.407 7.347 -10.783 1.00 93.69 111 VAL A N 1
ATOM 912 C CA . VAL A 1 111 ? 20.056 7.412 -10.208 1.00 93.69 111 VAL A CA 1
ATOM 913 C C . VAL A 1 111 ? 19.222 8.346 -11.069 1.00 93.69 111 VAL A C 1
ATOM 915 O O . VAL A 1 111 ? 19.512 9.544 -11.126 1.00 93.69 111 VAL A O 1
ATOM 918 N N . GLU A 1 112 ? 18.181 7.820 -11.706 1.00 93.88 112 GLU A N 1
ATOM 919 C CA . GLU A 1 112 ? 17.282 8.641 -12.515 1.00 93.88 112 GLU A CA 1
ATOM 920 C C . GLU A 1 112 ? 16.163 9.271 -11.659 1.00 93.88 112 GLU A C 1
ATOM 922 O O . GLU A 1 112 ? 15.707 8.675 -10.674 1.00 93.88 112 GLU A O 1
ATOM 927 N N . PRO A 1 113 ? 15.646 10.465 -12.022 1.00 93.38 113 PRO A N 1
ATOM 928 C CA . PRO A 1 113 ? 14.611 11.148 -11.238 1.00 93.38 113 PRO A CA 1
ATOM 929 C C . PRO A 1 113 ? 13.338 10.318 -11.017 1.00 93.38 113 PRO A C 1
ATOM 931 O O . PRO A 1 113 ? 12.733 10.375 -9.944 1.00 93.38 113 PRO A O 1
ATOM 934 N N . LEU A 1 114 ? 12.939 9.530 -12.020 1.00 90.62 114 LEU A N 1
ATOM 935 C CA . LEU A 1 114 ? 11.774 8.648 -11.941 1.00 90.62 114 LEU A CA 1
ATOM 936 C C . LEU A 1 114 ? 11.971 7.543 -10.897 1.00 90.62 114 LEU A C 1
ATOM 938 O O . LEU A 1 114 ? 11.073 7.264 -10.105 1.00 90.62 114 LEU A O 1
ATOM 942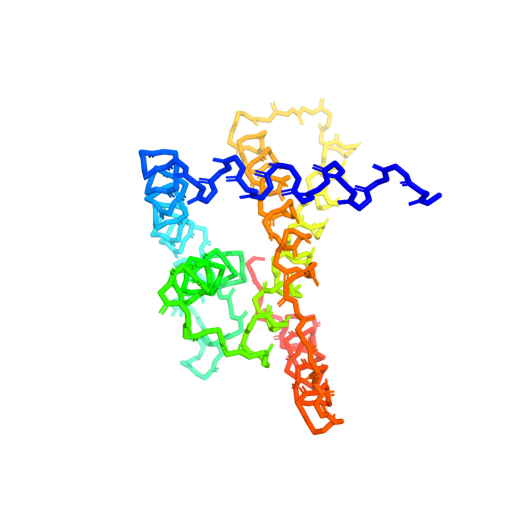 N N . GLU A 1 115 ? 13.156 6.943 -10.874 1.00 92.94 115 GLU A N 1
ATOM 943 C CA . GLU A 1 115 ? 13.530 5.872 -9.950 1.00 92.94 115 GLU A CA 1
ATOM 944 C C . GLU A 1 115 ? 13.560 6.393 -8.521 1.00 92.94 115 GLU A C 1
ATOM 946 O O . GLU A 1 115 ? 13.046 5.748 -7.611 1.00 92.94 115 GLU A O 1
ATOM 951 N N . LEU A 1 116 ? 14.098 7.600 -8.325 1.00 94.38 116 LEU A N 1
ATOM 952 C CA . LEU A 1 116 ? 14.107 8.255 -7.023 1.00 94.38 116 LEU A CA 1
ATOM 953 C C . LEU A 1 116 ? 12.683 8.557 -6.538 1.00 94.38 116 LEU A C 1
ATOM 955 O O . LEU A 1 116 ? 12.364 8.316 -5.373 1.00 94.38 116 LEU A O 1
ATOM 959 N N . MET A 1 117 ? 11.806 9.043 -7.421 1.00 93.69 117 MET A N 1
ATOM 960 C CA . MET A 1 117 ? 10.394 9.263 -7.096 1.00 93.69 117 MET A CA 1
ATOM 961 C C . MET A 1 117 ? 9.696 7.949 -6.712 1.00 93.69 117 MET A C 1
ATOM 963 O O . MET A 1 117 ? 8.960 7.902 -5.719 1.00 93.69 117 MET A O 1
ATOM 967 N N . LEU A 1 118 ? 9.939 6.866 -7.458 1.00 93.12 118 LEU A N 1
ATOM 968 C CA . LEU A 1 118 ? 9.429 5.534 -7.130 1.00 93.12 118 LEU A CA 1
ATOM 969 C C . LEU A 1 118 ? 9.980 5.065 -5.780 1.00 93.12 118 LEU A C 1
ATOM 971 O O . LEU A 1 118 ? 9.209 4.675 -4.912 1.00 93.12 118 LEU A O 1
ATOM 975 N N . PHE A 1 119 ? 11.276 5.194 -5.534 1.00 95.56 119 PHE A N 1
ATOM 976 C CA . PHE A 1 119 ? 11.883 4.825 -4.261 1.00 95.56 119 PHE A CA 1
ATOM 977 C C . PHE A 1 119 ? 11.245 5.574 -3.082 1.00 95.56 119 PHE A C 1
ATOM 979 O O . PHE A 1 119 ? 10.739 4.951 -2.149 1.00 95.56 119 PHE A O 1
ATOM 986 N N . VAL A 1 120 ? 11.180 6.907 -3.144 1.00 95.81 120 VAL A N 1
ATOM 987 C CA . VAL A 1 120 ? 10.630 7.740 -2.060 1.00 95.81 120 VAL A CA 1
ATOM 988 C C . VAL A 1 120 ? 9.140 7.474 -1.837 1.00 95.81 120 VAL A C 1
ATOM 990 O O . VAL A 1 120 ? 8.706 7.335 -0.691 1.00 95.81 120 VAL A O 1
ATOM 993 N N . SER A 1 121 ? 8.348 7.343 -2.903 1.00 94.81 121 SER A N 1
ATOM 994 C CA . SER A 1 121 ? 6.921 7.011 -2.770 1.00 94.81 121 SER A CA 1
ATOM 995 C C . SER A 1 121 ? 6.700 5.644 -2.110 1.00 94.81 121 SER A C 1
ATOM 997 O O . SER A 1 121 ? 5.777 5.498 -1.308 1.00 94.81 121 SER A O 1
ATOM 999 N N . HIS A 1 122 ? 7.586 4.669 -2.336 1.00 96.81 122 HIS A N 1
ATOM 1000 C CA . HIS A 1 122 ? 7.499 3.346 -1.710 1.00 96.81 122 HIS A CA 1
ATOM 1001 C C . HIS A 1 122 ? 7.983 3.320 -0.251 1.00 96.81 122 HIS A C 1
ATOM 1003 O O . HIS A 1 122 ? 7.541 2.460 0.520 1.00 96.81 122 HIS A O 1
ATOM 1009 N N . ILE A 1 123 ? 8.793 4.296 0.183 1.00 97.50 123 ILE A N 1
ATOM 1010 C CA . ILE A 1 123 ? 8.997 4.562 1.619 1.00 97.50 123 ILE A CA 1
ATOM 1011 C C . ILE A 1 123 ? 7.662 4.979 2.242 1.00 97.50 123 ILE A C 1
ATOM 1013 O O . ILE A 1 123 ? 7.264 4.422 3.265 1.00 97.50 123 ILE A O 1
ATOM 1017 N N . GLY A 1 124 ? 6.947 5.912 1.602 1.00 95.88 124 GLY A N 1
ATOM 1018 C CA . GLY A 1 124 ? 5.607 6.335 2.018 1.00 95.88 124 GLY A CA 1
ATOM 1019 C C . GLY A 1 124 ? 4.640 5.155 2.130 1.00 95.88 124 GLY A C 1
ATOM 1020 O O . GLY A 1 124 ? 4.042 4.955 3.186 1.00 95.88 124 GLY A O 1
ATOM 1021 N N . LEU A 1 125 ? 4.578 4.315 1.094 1.00 97.31 125 LEU A N 1
ATOM 1022 C CA . LEU A 1 125 ? 3.757 3.101 1.078 1.00 97.31 125 LEU A CA 1
ATOM 1023 C C . LEU A 1 125 ? 4.117 2.143 2.228 1.00 97.31 125 LEU A C 1
ATOM 1025 O O . LEU A 1 125 ? 3.243 1.662 2.946 1.00 97.31 125 LEU A O 1
ATOM 1029 N N . THR A 1 126 ? 5.410 1.908 2.467 1.00 98.00 126 THR A N 1
ATOM 1030 C CA . THR A 1 126 ? 5.871 1.071 3.588 1.00 98.00 126 THR A CA 1
ATOM 1031 C C . THR A 1 126 ? 5.417 1.650 4.933 1.00 98.00 126 THR A C 1
ATOM 1033 O O . THR A 1 126 ? 4.915 0.919 5.792 1.00 98.00 126 THR A O 1
ATOM 1036 N N . CYS A 1 127 ? 5.544 2.967 5.114 1.00 97.00 127 CYS A N 1
ATOM 1037 C CA . CYS A 1 127 ? 5.093 3.670 6.313 1.00 97.00 127 CYS A CA 1
ATOM 1038 C C . CYS A 1 127 ? 3.575 3.554 6.518 1.00 97.00 127 CYS A C 1
ATOM 1040 O O . CYS A 1 127 ? 3.138 3.301 7.641 1.00 97.00 127 CYS A O 1
ATOM 1042 N N . GLU A 1 128 ? 2.771 3.674 5.459 1.00 96.94 128 GLU A N 1
ATOM 1043 C CA . GLU A 1 128 ? 1.323 3.434 5.519 1.00 96.94 128 GLU A CA 1
ATOM 1044 C C . GLU A 1 128 ? 0.999 2.015 5.989 1.00 96.94 128 GLU A C 1
ATOM 1046 O O . GLU A 1 128 ? 0.157 1.827 6.873 1.00 96.94 128 GLU A O 1
ATOM 1051 N N . GLY A 1 129 ? 1.717 1.020 5.468 1.00 97.44 129 GLY A N 1
ATOM 1052 C CA . GLY A 1 129 ? 1.579 -0.365 5.903 1.00 97.44 129 GLY A CA 1
ATOM 1053 C C . GLY A 1 129 ? 1.897 -0.559 7.388 1.00 97.44 129 GLY A C 1
ATOM 1054 O O . GLY A 1 129 ? 1.146 -1.233 8.096 1.00 97.44 129 GLY A O 1
ATOM 1055 N N . ILE A 1 130 ? 2.950 0.089 7.897 1.00 96.88 130 ILE A N 1
ATOM 1056 C CA . ILE A 1 130 ? 3.296 0.076 9.330 1.00 96.88 130 ILE A CA 1
ATOM 1057 C C . ILE A 1 130 ? 2.200 0.752 10.165 1.00 96.88 130 ILE A C 1
ATOM 1059 O O . ILE A 1 130 ? 1.806 0.219 11.207 1.00 96.88 130 ILE A O 1
ATOM 1063 N N . LEU A 1 131 ? 1.669 1.892 9.712 1.00 96.06 131 LEU A N 1
ATOM 1064 C CA . LEU A 1 131 ? 0.567 2.580 10.389 1.00 96.06 131 LEU A CA 1
ATOM 1065 C C . LEU A 1 131 ? -0.664 1.673 10.476 1.00 96.06 131 LEU A C 1
ATOM 1067 O O . LEU A 1 131 ? -1.201 1.485 11.571 1.00 96.06 131 LEU A O 1
ATOM 1071 N N . LEU A 1 132 ? -1.065 1.048 9.366 1.00 96.62 132 LEU A N 1
ATOM 1072 C CA . LEU A 1 132 ? -2.178 0.095 9.335 1.00 96.62 132 LEU A CA 1
ATOM 1073 C C . LEU A 1 132 ? -1.917 -1.120 10.228 1.00 96.62 132 LEU A C 1
ATOM 1075 O O . LEU A 1 132 ? -2.828 -1.550 10.936 1.00 96.62 132 LEU A O 1
ATOM 1079 N N . ALA A 1 133 ? -0.682 -1.629 10.275 1.00 95.25 133 ALA A N 1
ATOM 1080 C CA . ALA A 1 133 ? -0.318 -2.772 11.110 1.00 95.25 133 ALA A CA 1
ATOM 1081 C C . ALA A 1 133 ? -0.585 -2.525 12.605 1.00 95.25 133 ALA A C 1
ATOM 1083 O O . ALA A 1 133 ? -1.021 -3.431 13.316 1.00 95.25 133 ALA A O 1
ATOM 1084 N N . THR A 1 134 ? -0.412 -1.287 13.083 1.00 93.62 134 THR A N 1
ATOM 1085 C CA . THR A 1 134 ? -0.735 -0.916 14.477 1.00 93.62 134 THR A CA 1
ATOM 1086 C C . THR A 1 134 ? -2.235 -0.806 14.769 1.00 93.62 134 THR A C 1
ATOM 1088 O O . THR A 1 134 ? -2.634 -0.684 15.932 1.00 93.62 134 THR A O 1
ATOM 1091 N N . ARG A 1 135 ? -3.071 -0.843 13.726 1.00 93.94 135 ARG A N 1
ATOM 1092 C CA . ARG A 1 135 ? -4.538 -0.763 13.794 1.00 93.94 135 ARG A CA 1
ATOM 1093 C C . ARG A 1 135 ? -5.224 -2.106 13.563 1.00 93.94 135 ARG A C 1
ATOM 1095 O O . ARG A 1 135 ? -6.450 -2.174 13.612 1.00 93.94 135 ARG A O 1
ATOM 1102 N N . ILE A 1 136 ? -4.451 -3.173 13.371 1.00 93.75 136 ILE A N 1
ATOM 1103 C CA . ILE A 1 136 ? -4.970 -4.535 13.292 1.00 93.75 136 ILE A CA 1
ATOM 1104 C C . ILE A 1 136 ? -5.389 -4.998 14.694 1.00 93.75 136 ILE A C 1
ATOM 1106 O O . ILE A 1 136 ? -4.578 -5.116 15.612 1.00 93.75 136 ILE A O 1
ATOM 1110 N N . GLY A 1 137 ? -6.676 -5.279 14.855 1.00 90.81 137 GLY A N 1
ATOM 1111 C CA . GLY A 1 137 ? -7.265 -5.909 16.028 1.00 90.81 137 GLY A CA 1
ATOM 1112 C C . GLY A 1 137 ? -7.126 -7.434 16.010 1.00 90.81 137 GLY A C 1
ATOM 1113 O O . GLY A 1 137 ? -6.193 -8.014 15.458 1.00 90.81 137 GLY A O 1
ATOM 1114 N N . ARG A 1 138 ? -8.077 -8.134 16.636 1.00 91.00 138 ARG A N 1
ATOM 1115 C CA . ARG A 1 138 ? -8.058 -9.603 16.682 1.00 91.00 138 ARG A CA 1
ATOM 1116 C C . ARG A 1 138 ? -8.366 -10.204 15.306 1.00 91.00 138 ARG A C 1
ATOM 1118 O O . ARG A 1 138 ? -9.493 -10.118 14.832 1.00 91.00 138 ARG A O 1
ATOM 1125 N N . LEU A 1 139 ? -7.383 -10.886 14.712 1.00 92.88 139 LEU A N 1
ATOM 1126 C CA . LEU A 1 139 ? -7.588 -11.784 13.568 1.00 92.88 139 LEU A CA 1
ATOM 1127 C C . LEU A 1 139 ? -7.708 -13.237 14.020 1.00 92.88 139 LEU A C 1
ATOM 1129 O O . LEU A 1 139 ? -6.810 -13.741 14.705 1.00 92.88 139 LEU A O 1
ATOM 1133 N N . GLY A 1 140 ? -8.751 -13.919 13.545 1.00 93.38 140 GLY A N 1
ATOM 1134 C CA . GLY A 1 140 ? -8.863 -15.377 13.613 1.00 93.38 140 GLY A CA 1
ATOM 1135 C C . GLY A 1 140 ? -7.838 -16.084 12.718 1.00 93.38 140 GLY A C 1
ATOM 1136 O O . GLY A 1 140 ? -7.299 -15.488 11.784 1.00 93.38 140 GLY A O 1
ATOM 1137 N N . MET A 1 141 ? -7.571 -17.363 12.998 1.00 94.69 141 MET A N 1
ATOM 1138 C CA . MET A 1 141 ? -6.551 -18.140 12.282 1.00 94.69 141 MET A CA 1
ATOM 1139 C C . MET A 1 141 ? -6.849 -18.259 10.783 1.00 94.69 141 MET A C 1
ATOM 1141 O O . MET A 1 141 ? -5.951 -18.078 9.970 1.00 94.69 141 MET A O 1
ATOM 1145 N N . THR A 1 142 ? -8.115 -18.463 10.413 1.00 93.81 142 THR A N 1
ATOM 1146 C CA . THR A 1 142 ? -8.546 -18.566 9.011 1.00 93.81 142 THR A CA 1
ATOM 1147 C C . THR A 1 142 ? -8.183 -17.323 8.203 1.00 93.81 142 THR A C 1
ATOM 1149 O O . THR A 1 142 ? -7.665 -17.442 7.101 1.00 93.81 142 THR A O 1
ATOM 1152 N N . ALA A 1 143 ? -8.379 -16.125 8.766 1.00 93.88 143 ALA A N 1
ATOM 1153 C CA . ALA A 1 143 ? -8.019 -14.878 8.095 1.00 93.88 143 ALA A CA 1
ATOM 1154 C C . ALA A 1 143 ? -6.501 -14.755 7.902 1.00 93.88 143 ALA A C 1
ATOM 1156 O O . ALA A 1 143 ? -6.048 -14.348 6.839 1.00 93.88 143 ALA A O 1
ATOM 1157 N N . ARG A 1 144 ? -5.704 -15.153 8.903 1.00 94.38 144 ARG A N 1
ATOM 1158 C CA . ARG A 1 144 ? -4.235 -15.161 8.793 1.00 94.38 144 ARG A CA 1
ATOM 1159 C C . ARG A 1 144 ? -3.768 -16.130 7.711 1.00 94.38 144 ARG A C 1
ATOM 1161 O O . ARG A 1 144 ? -2.924 -15.765 6.901 1.00 94.38 144 ARG A O 1
ATOM 1168 N N . ALA A 1 145 ? -4.342 -17.332 7.690 1.00 96.19 145 ALA A N 1
ATOM 1169 C CA . ALA A 1 145 ? -4.026 -18.355 6.703 1.00 96.19 145 ALA A CA 1
ATOM 1170 C C . ALA A 1 145 ? -4.408 -17.902 5.287 1.00 96.19 145 ALA A C 1
ATOM 1172 O O . ALA A 1 145 ? -3.616 -18.069 4.370 1.00 96.19 145 ALA A O 1
ATOM 1173 N N . ALA A 1 146 ? -5.571 -17.265 5.118 1.00 95.69 146 ALA A N 1
ATOM 1174 C CA . ALA A 1 146 ? -6.016 -16.727 3.834 1.00 95.69 146 ALA A CA 1
ATOM 1175 C C . ALA A 1 146 ? -5.096 -15.611 3.316 1.00 95.69 146 ALA A C 1
ATOM 1177 O O . ALA A 1 146 ? -4.706 -15.634 2.153 1.00 95.69 146 ALA A O 1
ATOM 1178 N N . VAL A 1 147 ? -4.703 -14.668 4.183 1.00 94.62 147 VAL A N 1
ATOM 1179 C CA . VAL A 1 147 ? -3.744 -13.608 3.829 1.00 94.62 147 VAL A CA 1
ATOM 1180 C C . VAL A 1 147 ? -2.405 -14.222 3.420 1.00 94.62 147 VAL A C 1
ATOM 1182 O O . VAL A 1 147 ? -1.887 -13.900 2.355 1.00 94.62 147 VAL A O 1
ATOM 1185 N N . ALA A 1 148 ? -1.869 -15.148 4.220 1.00 95.31 148 ALA A N 1
ATOM 1186 C CA . ALA A 1 148 ? -0.615 -15.826 3.904 1.00 95.31 148 ALA A CA 1
ATOM 1187 C C . ALA A 1 148 ? -0.697 -16.587 2.571 1.00 95.31 148 ALA A C 1
ATOM 1189 O O . ALA A 1 148 ? 0.163 -16.407 1.716 1.00 95.31 148 ALA A O 1
ATOM 1190 N N . ALA A 1 149 ? -1.763 -17.365 2.362 1.00 96.00 149 ALA A N 1
ATOM 1191 C CA . ALA A 1 149 ? -1.982 -18.122 1.136 1.00 96.00 149 ALA A CA 1
ATOM 1192 C C . ALA A 1 149 ? -2.061 -17.214 -0.097 1.00 96.00 149 ALA A C 1
ATOM 1194 O O . ALA A 1 149 ? -1.444 -17.526 -1.113 1.00 96.00 149 ALA A O 1
ATOM 1195 N N . PHE A 1 150 ? -2.757 -16.075 -0.004 1.00 95.56 150 PHE A N 1
ATOM 1196 C CA . PHE A 1 150 ? -2.841 -15.115 -1.104 1.00 95.56 150 PHE A CA 1
ATOM 1197 C C . PHE A 1 150 ? -1.460 -14.584 -1.501 1.00 95.56 150 PHE A C 1
ATOM 1199 O O . PHE A 1 150 ? -1.111 -14.594 -2.679 1.00 95.56 150 PHE A O 1
ATOM 1206 N N . PHE A 1 151 ? -0.645 -14.155 -0.533 1.00 95.06 151 PHE A N 1
ATOM 1207 C CA . PHE A 1 151 ? 0.676 -13.604 -0.845 1.00 95.06 151 PHE A CA 1
ATOM 1208 C C . PHE A 1 151 ? 1.694 -14.670 -1.256 1.00 95.06 151 PHE A C 1
ATOM 1210 O O . PHE A 1 151 ? 2.559 -14.382 -2.080 1.00 95.06 151 PHE A O 1
ATOM 1217 N N . SER A 1 152 ? 1.574 -15.901 -0.753 1.00 94.94 152 SER A N 1
ATOM 1218 C CA . SER A 1 152 ? 2.340 -17.042 -1.266 1.00 94.94 152 SER A CA 1
ATOM 1219 C C . SER A 1 152 ? 1.976 -17.358 -2.715 1.00 94.94 152 SER A C 1
ATOM 1221 O O . SER A 1 152 ? 2.869 -17.597 -3.525 1.00 94.94 152 SER A O 1
ATOM 1223 N N . LEU A 1 153 ? 0.685 -17.315 -3.056 1.00 94.69 153 LEU A N 1
ATOM 1224 C CA . LEU A 1 153 ? 0.226 -17.497 -4.429 1.00 94.69 153 LEU A CA 1
ATOM 1225 C C . LEU A 1 153 ? 0.716 -16.365 -5.337 1.00 94.69 153 LEU A C 1
ATOM 1227 O O . LEU A 1 153 ? 1.201 -16.651 -6.422 1.00 94.69 153 LEU A O 1
ATOM 1231 N N . SER A 1 154 ? 0.674 -15.112 -4.875 1.00 93.75 154 SER A N 1
ATOM 1232 C CA . SER A 1 154 ? 1.268 -13.97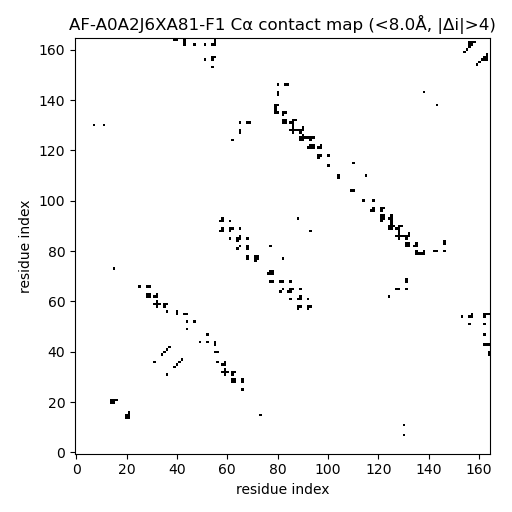8 -5.596 1.00 93.75 154 SER A CA 1
ATOM 1233 C C . SER A 1 154 ? 2.748 -14.225 -5.903 1.00 93.75 154 SER A C 1
ATOM 1235 O O . SER A 1 154 ? 3.132 -14.146 -7.057 1.00 93.75 154 SER A O 1
ATOM 1237 N N . ILE A 1 155 ? 3.561 -14.644 -4.925 1.00 93.12 155 ILE A N 1
ATOM 1238 C CA . ILE A 1 155 ? 4.984 -14.958 -5.166 1.00 93.12 155 ILE A CA 1
ATOM 1239 C C . ILE A 1 155 ? 5.149 -16.054 -6.228 1.00 93.12 155 ILE A C 1
ATOM 1241 O O . ILE A 1 155 ? 6.058 -15.983 -7.054 1.00 93.12 155 ILE A O 1
ATOM 1245 N N . PHE A 1 156 ? 4.292 -17.077 -6.208 1.00 94.06 156 PHE A N 1
ATOM 1246 C CA . PHE A 1 156 ? 4.315 -18.136 -7.214 1.00 94.06 156 PHE A CA 1
ATOM 1247 C C . PHE A 1 156 ? 3.916 -17.629 -8.607 1.00 94.06 156 PHE A C 1
ATOM 1249 O O . PHE A 1 156 ? 4.526 -18.028 -9.594 1.00 94.06 156 PHE A O 1
ATOM 1256 N N . VAL A 1 157 ? 2.920 -16.750 -8.703 1.00 92.81 157 VAL A N 1
ATOM 1257 C CA . VAL A 1 157 ? 2.497 -16.144 -9.973 1.00 92.81 157 VAL A CA 1
ATOM 1258 C C . VAL A 1 157 ? 3.603 -15.253 -10.542 1.00 92.81 157 VAL A C 1
ATOM 1260 O O . VAL A 1 157 ? 3.937 -15.395 -11.718 1.00 92.81 157 VAL A O 1
ATOM 1263 N N . ASP A 1 158 ? 4.232 -14.435 -9.698 1.00 90.25 158 ASP A N 1
ATOM 1264 C CA . ASP A 1 158 ? 5.329 -13.552 -10.088 1.00 90.25 158 ASP A CA 1
ATOM 1265 C C . ASP A 1 158 ? 6.525 -14.394 -10.558 1.00 90.25 158 ASP A C 1
ATOM 1267 O O . ASP A 1 158 ? 6.854 -14.434 -11.738 1.00 90.25 158 ASP A O 1
ATOM 1271 N N . TYR A 1 159 ? 7.150 -15.153 -9.656 1.00 91.25 159 TYR A N 1
ATOM 1272 C CA . TYR A 1 159 ? 8.443 -15.794 -9.919 1.00 91.25 159 TYR A CA 1
ATOM 1273 C C . TYR A 1 159 ? 8.354 -17.200 -10.516 1.00 91.25 159 TYR A C 1
ATOM 1275 O O . TYR A 1 159 ? 9.319 -17.673 -11.111 1.00 91.25 159 TYR A O 1
ATOM 1283 N N . GLY A 1 160 ? 7.234 -17.896 -10.323 1.00 93.06 160 GLY A N 1
ATOM 1284 C CA . GLY A 1 160 ? 7.023 -19.250 -10.839 1.00 93.06 160 GLY A CA 1
ATOM 1285 C C . GLY A 1 160 ? 6.409 -19.266 -12.236 1.00 93.06 160 GLY A C 1
ATOM 1286 O O . GLY A 1 160 ? 6.791 -20.102 -13.052 1.00 93.06 160 GLY A O 1
ATOM 1287 N N . LEU A 1 161 ? 5.478 -18.347 -12.515 1.00 91.25 161 LEU A N 1
ATOM 1288 C CA . LEU A 1 161 ? 4.799 -18.244 -13.813 1.00 91.25 161 LEU A CA 1
ATOM 1289 C C . LEU A 1 161 ? 5.285 -17.063 -14.667 1.00 91.25 161 LEU A C 1
ATOM 1291 O O . LEU A 1 161 ? 4.975 -1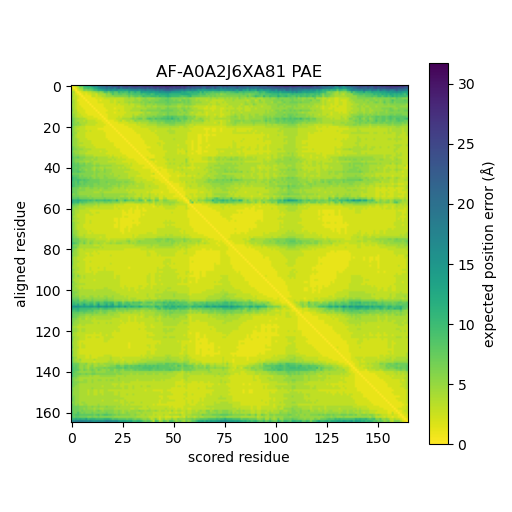7.023 -15.855 1.00 91.25 161 LEU A O 1
ATOM 1295 N N . GLY A 1 162 ? 6.062 -16.138 -14.095 1.00 89.88 162 GLY A N 1
ATOM 1296 C CA . GLY A 1 162 ? 6.642 -15.003 -14.817 1.00 89.88 162 GLY A CA 1
ATOM 1297 C C . GLY A 1 162 ? 5.673 -13.841 -15.030 1.00 89.88 162 GLY A C 1
ATOM 1298 O O . GLY A 1 162 ? 5.899 -13.022 -15.917 1.00 89.88 162 GLY A O 1
ATOM 1299 N N . TYR A 1 163 ? 4.586 -13.765 -14.257 1.00 89.06 163 TYR A N 1
ATOM 1300 C CA . TYR A 1 163 ? 3.615 -12.675 -14.362 1.00 89.06 163 TYR A CA 1
ATOM 1301 C C . TYR A 1 163 ? 3.949 -11.536 -13.393 1.00 89.06 163 TYR A C 1
ATOM 1303 O O . TYR A 1 163 ? 3.184 -11.257 -12.476 1.00 89.06 163 TYR A O 1
ATOM 1311 N N . HIS A 1 164 ? 5.088 -10.879 -13.615 1.00 82.81 164 HIS A N 1
ATOM 1312 C CA . HIS A 1 164 ? 5.523 -9.674 -12.904 1.00 82.81 164 HIS A CA 1
ATOM 1313 C C . HIS A 1 164 ? 5.887 -8.557 -13.906 1.00 82.81 164 HIS A C 1
ATOM 1315 O O . HIS A 1 164 ? 6.149 -8.863 -15.071 1.00 82.81 164 HIS A O 1
ATOM 1321 N N . PRO A 1 165 ? 5.908 -7.276 -13.495 1.00 70.00 165 PRO A N 1
ATOM 1322 C CA . PRO A 1 165 ? 6.397 -6.177 -14.335 1.00 70.00 165 PRO A CA 1
ATOM 1323 C C . PRO A 1 165 ? 7.869 -6.310 -14.736 1.00 70.00 165 PRO A C 1
ATOM 1325 O O . PRO A 1 165 ? 8.631 -7.002 -14.017 1.00 70.00 165 PRO A O 1
#

InterPro domains:
  IPR009845 Protein of unknown function DUF1405 [PF07187] (32-165)
  IPR009845 Protein of unknown function DUF1405 [PTHR40042] (7-165)

Secondary structure (DSSP, 8-state):
-TTHHHHHHHHHHHHHHSHHHHHHHHHHHHHHHHHHHHHTSHHHHHHS-GGGGGTS-HHHHHHHHHHHHHHHHHTT---HHHHHHHHHHHHHHHHHHHHHHHHHHHHHS---HHHHHHHHHHHHHHHHHHHHHTT-----HHHHHHHHHHHHHHHIIIIIH----

Foldseek 3Di:
DVPPLVVLVVVLCVCLVDPVSVVVLLVVLQVCLVCCCCPPQVVLCVVDDVVCVVLASQSSVLSVLLSVQSVCVSVVNHDQLSLLLSLCSLQVSLVVLLVVLVVVCVPPVDDDPVSVVSNVVSVVSNSSSVSSVSVRDDDDPVSVVVSVVVVVVSVCCCPVVVSYD

Radius of gyration: 16.46 Å; Cα contacts (8 Å, |Δi|>4): 159; chains: 1; bounding box: 42×37×48 Å

Nearest PDB structures (foldseek):
  7mu5-assembly1_C  TM=5.602E-01  e=4.052E+00  Homo sapiens
  2rld-assembly1_A  TM=4.481E-01  e=6.264E+00  Bacteroides thetaiotaomicron VPI-5482

Solvent-accessible surface area (backbone atoms only — not comparable to full-atom values): 8667 Å² total; per-residue (Å²): 121,91,64,56,59,62,50,53,51,47,53,49,46,54,41,66,68,35,67,68,56,36,52,48,54,45,50,51,31,53,48,45,24,54,50,42,36,52,74,64,34,33,69,50,53,73,76,42,63,79,82,51,56,85,55,45,46,50,60,27,47,16,38,48,40,38,43,53,37,53,53,29,45,73,71,74,56,62,50,44,62,56,29,45,44,17,13,49,39,14,36,53,44,14,50,48,48,44,51,49,52,56,54,46,35,75,72,68,76,59,83,52,72,68,58,51,51,51,38,54,52,25,51,52,37,24,50,51,11,54,56,35,52,76,68,45,63,90,72,57,68,68,52,53,50,50,48,51,51,52,54,54,48,37,51,40,40,30,76,71,70,62,54,53,118

Mean predicted aligned error: 3.8 Å